Protein AF-A0A5S4TD28-F1 (afdb_monomer)

Structure (mmCIF, N/CA/C/O backbone):
data_AF-A0A5S4TD28-F1
#
_entry.id   AF-A0A5S4TD28-F1
#
loop_
_atom_site.group_PDB
_atom_site.id
_atom_site.type_symbol
_atom_site.label_atom_id
_atom_site.label_alt_id
_atom_site.label_comp_id
_atom_site.label_asym_id
_atom_site.label_entity_id
_atom_site.label_seq_id
_atom_site.pdbx_PDB_ins_code
_atom_site.Cartn_x
_atom_site.Cartn_y
_atom_site.Cartn_z
_atom_site.occupancy
_atom_site.B_iso_or_equiv
_atom_site.auth_seq_id
_atom_site.auth_comp_id
_atom_site.auth_asym_id
_atom_site.auth_atom_id
_atom_site.pdbx_PDB_model_num
ATOM 1 N N . MET A 1 1 ? 33.264 12.598 -30.363 1.00 54.16 1 MET A N 1
ATOM 2 C CA . MET A 1 1 ? 32.313 12.198 -29.307 1.00 54.16 1 MET A CA 1
ATOM 3 C C . MET A 1 1 ? 31.759 10.844 -29.721 1.00 54.16 1 MET A C 1
ATOM 5 O O . MET A 1 1 ? 31.075 10.784 -30.733 1.00 54.16 1 MET A O 1
ATOM 9 N N . GLY A 1 2 ? 32.202 9.755 -29.090 1.00 73.75 2 GLY A N 1
ATOM 10 C CA . GLY A 1 2 ? 31.772 8.407 -29.477 1.00 73.75 2 GLY A CA 1
ATOM 11 C C . GLY A 1 2 ? 30.331 8.178 -29.034 1.00 73.75 2 GLY A C 1
ATOM 12 O O . GLY A 1 2 ? 30.025 8.376 -27.862 1.00 73.75 2 GLY A O 1
ATOM 13 N N . TYR A 1 3 ? 29.453 7.823 -29.968 1.00 81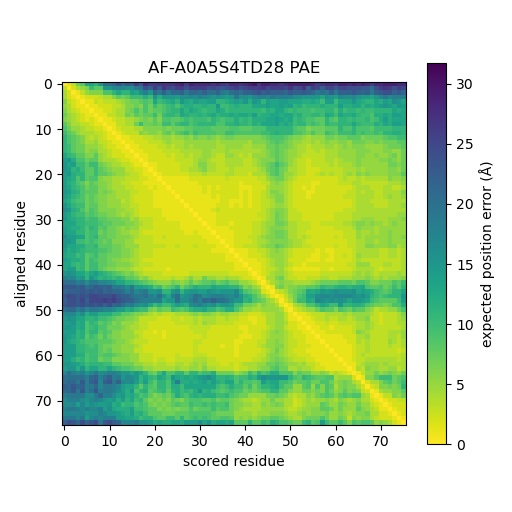.44 3 TYR A N 1
ATOM 14 C CA . TYR A 1 3 ? 28.078 7.445 -29.656 1.00 81.44 3 TYR A CA 1
ATOM 15 C C . TYR A 1 3 ? 28.061 6.097 -28.924 1.00 81.44 3 TYR A C 1
ATOM 17 O O . TYR A 1 3 ? 28.846 5.205 -29.248 1.00 81.44 3 TYR A O 1
ATOM 25 N N . VAL A 1 4 ? 27.181 5.961 -27.932 1.00 88.31 4 VAL A N 1
ATOM 26 C CA . VAL A 1 4 ? 26.964 4.699 -27.212 1.00 88.31 4 VAL A CA 1
ATOM 27 C C . VAL A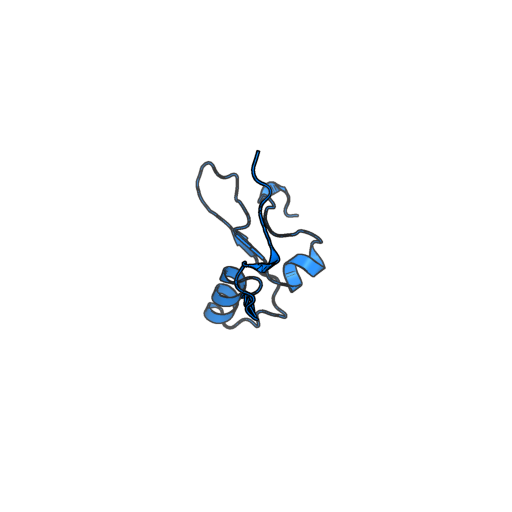 1 4 ? 26.232 3.723 -28.135 1.00 88.31 4 VAL A C 1
ATOM 29 O O . VAL A 1 4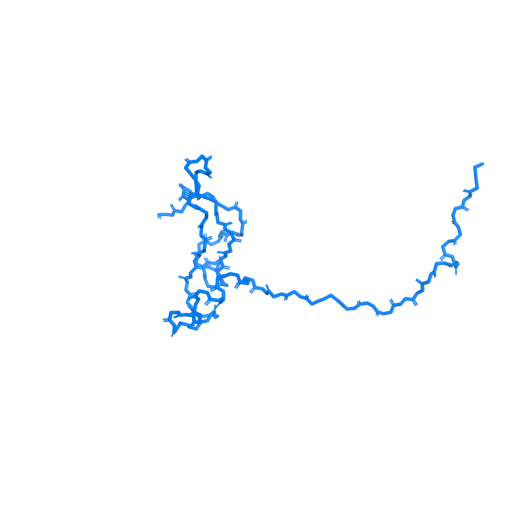 ? 25.200 4.062 -28.712 1.00 88.31 4 VAL A O 1
ATOM 32 N N . ASP A 1 5 ? 26.779 2.518 -28.287 1.00 89.31 5 ASP A N 1
ATOM 33 C CA . ASP A 1 5 ? 26.202 1.442 -29.093 1.00 89.31 5 ASP A CA 1
ATOM 34 C C . ASP A 1 5 ? 25.337 0.524 -28.218 1.00 89.31 5 ASP A C 1
ATOM 36 O O . ASP A 1 5 ? 25.821 -0.438 -27.618 1.00 89.31 5 ASP A O 1
ATOM 40 N N . TYR A 1 6 ? 24.040 0.828 -28.169 1.00 88.50 6 TYR A N 1
ATOM 41 C CA . TYR A 1 6 ? 23.036 0.088 -27.400 1.00 88.50 6 TYR A CA 1
ATOM 42 C C . TYR A 1 6 ? 22.826 -1.363 -27.875 1.00 88.50 6 TYR A C 1
ATOM 44 O O . TYR A 1 6 ? 22.195 -2.147 -27.169 1.00 88.50 6 TYR A O 1
ATOM 52 N N . SER A 1 7 ? 23.356 -1.770 -29.040 1.00 90.44 7 SER A N 1
ATOM 53 C CA . SER A 1 7 ? 23.268 -3.170 -29.494 1.00 90.44 7 SER A CA 1
ATOM 54 C C . SER A 1 7 ? 24.120 -4.128 -28.657 1.00 90.44 7 SER A C 1
ATOM 56 O O . SER A 1 7 ? 23.871 -5.333 -28.646 1.00 90.44 7 SER A O 1
ATOM 58 N N . LYS A 1 8 ? 25.112 -3.588 -27.940 1.00 89.88 8 LYS A N 1
ATOM 59 C CA . LYS A 1 8 ? 26.034 -4.339 -27.082 1.00 89.88 8 LYS A CA 1
ATOM 60 C C . LYS A 1 8 ? 25.574 -4.418 -25.631 1.00 89.88 8 LYS A C 1
ATOM 62 O O . LYS A 1 8 ? 26.228 -5.083 -24.830 1.00 89.88 8 LYS A O 1
ATOM 67 N N . GLU A 1 9 ? 24.492 -3.731 -25.277 1.00 92.06 9 GLU A N 1
ATOM 68 C CA . GLU A 1 9 ? 23.965 -3.792 -23.921 1.00 92.06 9 GLU A CA 1
ATOM 69 C C . GLU A 1 9 ? 23.302 -5.153 -23.656 1.00 92.06 9 GLU A C 1
ATOM 71 O O . GLU A 1 9 ? 22.578 -5.679 -24.510 1.00 92.06 9 GLU A O 1
ATOM 76 N N . PRO A 1 10 ? 23.540 -5.752 -22.478 1.00 91.31 10 PRO A N 1
ATOM 77 C CA . PRO A 1 10 ? 22.943 -7.027 -22.116 1.00 91.31 10 PRO A CA 1
ATOM 78 C C . PRO A 1 10 ? 21.419 -6.906 -22.031 1.00 91.31 10 PRO A C 1
ATOM 80 O O . PRO A 1 10 ? 20.882 -6.016 -21.372 1.00 91.31 10 PRO A O 1
ATOM 83 N N . ARG A 1 11 ? 20.719 -7.837 -22.685 1.00 91.25 11 ARG A N 1
ATOM 84 C CA . ARG A 1 11 ? 19.257 -7.944 -22.641 1.00 91.25 11 ARG A CA 1
ATOM 85 C C . ARG A 1 11 ? 18.879 -9.068 -21.690 1.00 91.25 11 ARG A C 1
ATOM 87 O O . ARG A 1 11 ? 19.284 -10.208 -21.903 1.00 91.25 11 ARG A O 1
ATOM 94 N N . SER A 1 12 ? 18.084 -8.733 -20.684 1.00 92.69 12 SER A N 1
ATOM 95 C CA . SER A 1 12 ? 17.589 -9.680 -19.689 1.00 92.69 12 SER A CA 1
ATOM 96 C C . SER A 1 12 ? 16.107 -9.443 -19.447 1.00 92.69 12 SER A C 1
ATOM 98 O O . SER A 1 12 ? 15.665 -8.294 -19.396 1.00 92.69 12 SER A O 1
ATOM 100 N N . ASP A 1 13 ? 15.361 -10.523 -19.237 1.00 94.69 13 ASP A N 1
ATOM 101 C CA . ASP A 1 13 ? 14.001 -10.444 -18.715 1.00 94.69 13 ASP A CA 1
ATOM 102 C C . ASP A 1 13 ? 14.078 -10.191 -17.207 1.00 94.69 13 ASP A C 1
ATOM 104 O O . ASP A 1 13 ? 14.566 -11.025 -16.442 1.00 94.69 13 ASP A O 1
ATOM 108 N N . ILE A 1 14 ? 13.644 -9.007 -16.778 1.00 93.94 14 ILE A N 1
ATOM 109 C CA . ILE A 1 14 ? 13.719 -8.578 -15.379 1.00 93.94 14 ILE A CA 1
ATOM 110 C C . ILE A 1 14 ? 12.301 -8.383 -14.852 1.00 93.94 14 ILE A C 1
ATOM 112 O O . ILE A 1 14 ? 11.535 -7.576 -15.379 1.00 93.94 14 ILE A O 1
ATOM 116 N N . ALA A 1 15 ? 11.966 -9.104 -13.783 1.00 95.25 15 ALA A N 1
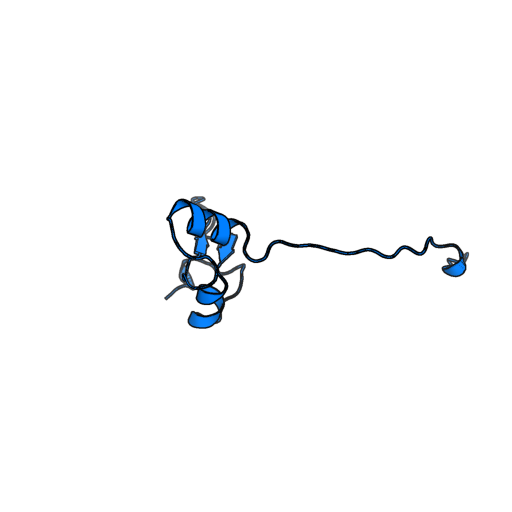ATOM 117 C CA . ALA A 1 15 ? 10.720 -8.930 -13.052 1.00 95.25 15 ALA A CA 1
ATOM 118 C C . ALA A 1 15 ? 10.965 -8.139 -11.761 1.00 95.25 15 ALA A C 1
ATOM 120 O O . ALA A 1 15 ? 11.856 -8.469 -10.979 1.00 95.25 15 ALA A O 1
ATOM 121 N N . PHE A 1 16 ? 10.135 -7.125 -11.519 1.00 94.25 16 PHE A N 1
ATOM 122 C CA . PHE A 1 16 ? 10.124 -6.364 -10.271 1.00 94.25 16 PHE A CA 1
ATOM 123 C C . PHE A 1 16 ? 8.916 -6.777 -9.436 1.00 94.25 16 PHE A C 1
ATOM 125 O O . PHE A 1 16 ? 7.779 -6.707 -9.905 1.00 94.25 16 PHE A O 1
ATOM 132 N N . VAL A 1 17 ? 9.165 -7.193 -8.196 1.00 93.94 17 VAL A N 1
ATOM 133 C CA . VAL A 1 17 ? 8.124 -7.580 -7.240 1.00 93.94 17 VAL A CA 1
ATOM 134 C C . VAL A 1 17 ? 8.189 -6.633 -6.052 1.00 93.94 17 VAL A C 1
ATOM 136 O O . VAL A 1 17 ? 9.235 -6.499 -5.424 1.00 93.94 17 VAL A O 1
ATOM 139 N N . ASP A 1 18 ? 7.063 -5.992 -5.748 1.00 90.75 18 ASP A N 1
ATOM 140 C CA . ASP A 1 18 ? 6.913 -5.091 -4.607 1.00 90.75 18 ASP A CA 1
ATOM 141 C C . ASP A 1 18 ? 5.707 -5.492 -3.750 1.00 90.75 18 ASP A C 1
ATOM 143 O O . ASP A 1 18 ? 4.659 -5.910 -4.257 1.00 90.75 18 ASP A O 1
ATOM 147 N N . MET A 1 19 ? 5.854 -5.347 -2.433 1.00 88.88 19 MET A N 1
ATOM 148 C CA . MET A 1 19 ? 4.786 -5.600 -1.475 1.00 88.88 19 MET A CA 1
ATOM 149 C C . MET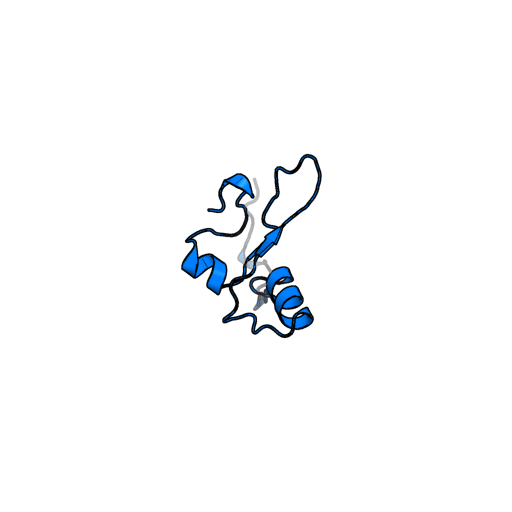 A 1 19 ? 3.972 -4.331 -1.252 1.00 88.88 19 MET A C 1
ATOM 151 O O . MET A 1 19 ? 4.379 -3.397 -0.557 1.00 88.88 19 MET A O 1
ATOM 155 N N . LYS A 1 20 ? 2.751 -4.326 -1.785 1.00 86.00 20 LYS A N 1
ATOM 156 C CA . LYS A 1 20 ? 1.852 -3.182 -1.658 1.00 86.00 20 LYS A CA 1
ATOM 157 C C . LYS A 1 20 ? 1.508 -2.910 -0.194 1.00 86.00 20 LYS A C 1
ATOM 159 O O . LYS A 1 20 ? 0.945 -3.756 0.492 1.00 86.00 20 LYS A O 1
ATOM 164 N N . SER A 1 21 ? 1.765 -1.679 0.251 1.00 88.81 21 SER A N 1
ATOM 165 C CA . SER A 1 21 ? 1.398 -1.214 1.596 1.00 88.81 21 SER A CA 1
ATOM 166 C C . SER A 1 21 ? 2.011 -2.072 2.716 1.00 88.81 21 SER A C 1
ATOM 168 O O . SER A 1 21 ? 1.315 -2.458 3.654 1.00 88.81 21 SER A O 1
ATOM 170 N N . PHE A 1 22 ? 3.314 -2.351 2.614 1.00 92.31 22 PHE A N 1
ATOM 171 C CA . PHE A 1 22 ? 4.062 -3.264 3.484 1.00 92.31 22 PHE A CA 1
ATOM 172 C C . PHE A 1 22 ? 3.798 -3.081 4.990 1.00 92.31 22 PHE A C 1
ATOM 174 O O . PHE A 1 22 ? 3.181 -3.951 5.601 1.00 92.31 22 PHE A O 1
ATOM 181 N N . TYR A 1 23 ? 4.164 -1.938 5.586 1.00 92.88 23 TYR A N 1
ATOM 182 C CA . TYR A 1 23 ? 3.984 -1.730 7.033 1.00 92.88 23 TYR A CA 1
ATOM 183 C C . TYR A 1 23 ? 2.522 -1.806 7.481 1.00 92.88 23 TYR A C 1
ATOM 185 O O . TYR A 1 23 ? 2.228 -2.358 8.534 1.00 92.88 23 TYR A O 1
ATOM 193 N N . ALA A 1 24 ? 1.591 -1.306 6.663 1.00 93.88 24 ALA A N 1
ATOM 194 C CA . ALA A 1 24 ? 0.168 -1.395 6.979 1.00 93.88 24 ALA A CA 1
ATOM 195 C C . ALA A 1 24 ? -0.340 -2.846 6.947 1.00 93.88 24 ALA A C 1
ATOM 197 O O . ALA A 1 24 ? -1.246 -3.191 7.695 1.00 93.88 24 ALA A O 1
ATOM 198 N N . SER A 1 25 ? 0.242 -3.698 6.100 1.00 94.00 25 SER A N 1
ATOM 199 C CA . SER A 1 25 ? -0.124 -5.114 6.025 1.00 94.00 25 SER A CA 1
ATOM 200 C C . SER A 1 25 ? 0.372 -5.889 7.244 1.00 94.00 25 SER A C 1
ATOM 202 O O . SER A 1 25 ? -0.393 -6.673 7.797 1.00 94.00 25 SER A O 1
ATOM 204 N N . ILE A 1 26 ? 1.602 -5.623 7.699 1.00 95.19 26 ILE A N 1
ATOM 205 C CA . ILE A 1 26 ? 2.152 -6.217 8.928 1.00 95.19 26 ILE A CA 1
ATOM 206 C C . ILE A 1 26 ? 1.318 -5.815 10.146 1.00 95.19 26 ILE A C 1
ATOM 208 O O . ILE A 1 26 ? 0.846 -6.686 10.867 1.00 95.19 26 ILE A O 1
ATOM 212 N N . GLU A 1 27 ? 1.036 -4.521 10.312 1.00 95.62 27 GLU A N 1
ATOM 213 C CA . GLU A 1 27 ? 0.204 -4.017 11.414 1.00 95.62 27 GLU A CA 1
ATOM 214 C C . GLU A 1 27 ? -1.214 -4.596 11.400 1.00 95.62 27 GLU A C 1
ATOM 216 O O . GLU A 1 27 ? -1.778 -4.890 12.452 1.00 95.62 27 GLU A O 1
ATOM 221 N N . CYS A 1 28 ? -1.807 -4.793 10.218 1.00 95.81 28 CYS A N 1
ATOM 222 C CA . CYS A 1 28 ? -3.084 -5.491 10.115 1.00 95.81 28 CYS A CA 1
ATOM 223 C C . CYS A 1 28 ? -2.967 -6.933 10.628 1.00 95.81 28 CYS A C 1
ATOM 225 O O . CYS A 1 28 ? -3.770 -7.331 11.467 1.00 95.81 28 CYS A O 1
ATOM 227 N N . LEU A 1 29 ? -1.964 -7.696 10.182 1.00 95.00 29 LEU A N 1
ATOM 228 C CA . LEU A 1 29 ? -1.781 -9.085 10.612 1.00 95.00 29 LEU A CA 1
ATOM 229 C C . LEU A 1 29 ? -1.513 -9.206 12.117 1.00 95.00 29 LEU A C 1
ATOM 231 O O . LEU A 1 29 ? -2.158 -10.023 12.770 1.00 95.00 29 LEU A O 1
ATOM 235 N N . GLU A 1 30 ? -0.624 -8.382 12.677 1.00 96.56 30 GLU A N 1
ATOM 236 C CA . GLU A 1 30 ? -0.321 -8.388 14.117 1.00 96.56 30 GLU A CA 1
ATOM 237 C C . GLU A 1 30 ? -1.559 -8.097 14.977 1.00 96.56 30 GLU A C 1
ATOM 239 O O . GLU A 1 30 ? -1.683 -8.599 16.092 1.00 96.56 30 GLU A O 1
ATOM 244 N N . ARG A 1 31 ? -2.516 -7.331 14.440 1.00 96.31 31 ARG A N 1
ATOM 245 C CA . ARG A 1 31 ? -3.788 -6.992 15.097 1.00 96.31 31 ARG A CA 1
ATOM 246 C C . ARG A 1 31 ? -4.923 -7.976 14.785 1.00 96.31 31 ARG A C 1
ATOM 248 O O . ARG A 1 31 ? -6.050 -7.739 15.214 1.00 96.31 31 ARG A O 1
ATOM 255 N N . GLY A 1 32 ? -4.667 -9.045 14.026 1.00 96.31 32 GLY A N 1
ATOM 256 C CA . GLY A 1 32 ? -5.693 -10.004 13.594 1.00 96.31 32 GLY A CA 1
ATOM 257 C C . GLY A 1 32 ? -6.696 -9.433 12.581 1.00 96.31 32 GLY A C 1
ATOM 258 O O . GLY A 1 32 ? -7.833 -9.890 12.494 1.00 96.31 32 GLY A O 1
ATOM 259 N N . LEU A 1 33 ? -6.295 -8.407 11.832 1.00 96.06 33 LEU A N 1
ATOM 260 C CA . LEU A 1 33 ? -7.110 -7.674 10.867 1.00 96.06 33 LEU A CA 1
ATOM 261 C C . LEU A 1 33 ? -6.763 -8.077 9.428 1.00 96.06 33 LEU A C 1
ATOM 263 O O . LEU A 1 33 ? -5.613 -8.360 9.093 1.00 96.06 33 LEU A O 1
ATOM 267 N N . HIS A 1 34 ? -7.758 -8.057 8.537 1.00 93.75 34 HIS A N 1
ATOM 268 C CA . HIS A 1 34 ? -7.549 -8.426 7.139 1.00 93.75 34 HIS A CA 1
ATOM 269 C C . HIS A 1 34 ? -6.983 -7.242 6.326 1.00 93.75 34 HIS A C 1
ATOM 271 O O . HIS A 1 34 ? -7.690 -6.249 6.118 1.00 93.75 34 HIS A O 1
ATOM 277 N N . PRO A 1 35 ? -5.761 -7.333 5.768 1.00 90.50 35 PRO A N 1
ATOM 278 C CA . PRO A 1 35 ? -5.044 -6.187 5.194 1.00 90.50 35 PRO A CA 1
ATOM 279 C C . PRO A 1 35 ? -5.730 -5.546 3.976 1.00 90.50 35 PRO A C 1
ATOM 281 O O . PRO A 1 35 ? -5.518 -4.365 3.700 1.00 90.50 35 PRO A O 1
ATOM 284 N N . LEU A 1 36 ? -6.577 -6.292 3.255 1.00 91.25 36 LEU A N 1
ATOM 285 C CA . LEU A 1 36 ? -7.332 -5.771 2.105 1.00 91.25 36 LEU A CA 1
ATOM 286 C C . LEU A 1 36 ? -8.678 -5.131 2.467 1.00 91.25 36 LEU A C 1
ATOM 288 O O . LEU A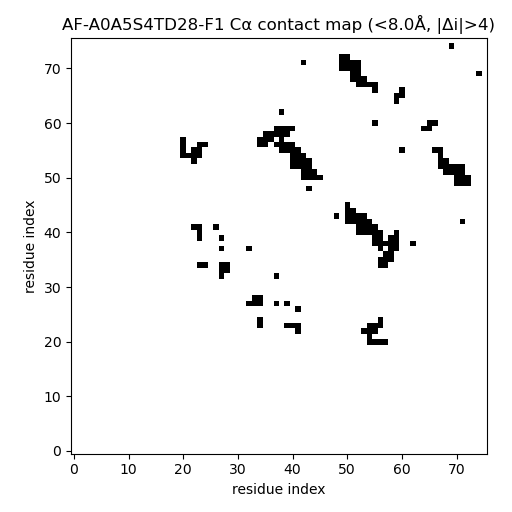 1 36 ? -9.263 -4.467 1.616 1.00 91.25 36 LEU A O 1
ATOM 292 N N . HIS A 1 37 ? -9.187 -5.340 3.683 1.00 92.81 37 HIS A N 1
ATOM 293 C CA . HIS A 1 37 ? -10.523 -4.879 4.094 1.00 92.81 37 HIS A CA 1
ATOM 294 C C . HIS A 1 37 ? -10.466 -3.847 5.220 1.00 92.81 37 HIS A C 1
ATOM 296 O O . HIS A 1 37 ? -11.345 -2.994 5.333 1.00 92.81 37 HIS A O 1
ATOM 302 N N . THR A 1 38 ? -9.405 -3.876 6.016 1.00 94.50 38 THR A N 1
ATOM 303 C CA . THR A 1 38 ? -9.207 -2.950 7.121 1.00 94.50 38 THR A CA 1
ATOM 304 C C . THR A 1 38 ? -8.643 -1.623 6.628 1.00 94.50 38 THR A C 1
ATOM 306 O O . THR A 1 38 ? -7.648 -1.581 5.907 1.00 94.50 38 THR A O 1
ATOM 309 N N . SER A 1 39 ? -9.267 -0.524 7.056 1.00 92.94 39 SER A N 1
ATOM 310 C CA . SER A 1 39 ? -8.741 0.828 6.873 1.00 92.94 39 SER A CA 1
ATOM 311 C C . SER A 1 39 ? -7.744 1.157 7.987 1.00 92.94 39 SER A C 1
ATOM 313 O O . SER A 1 39 ? -8.132 1.521 9.092 1.00 92.94 39 SER A O 1
ATOM 315 N N . LEU A 1 40 ? -6.456 1.007 7.687 1.00 92.50 40 LEU A N 1
ATOM 316 C CA . LEU A 1 40 ? -5.334 1.291 8.586 1.00 92.50 40 LEU A CA 1
ATOM 317 C C . LEU A 1 40 ? -4.271 2.154 7.891 1.00 92.50 40 LEU A C 1
ATOM 319 O O . LEU A 1 40 ? -4.031 2.003 6.687 1.00 92.50 40 LEU A O 1
ATOM 323 N N . CYS A 1 41 ? -3.613 3.033 8.650 1.00 91.06 41 CYS A N 1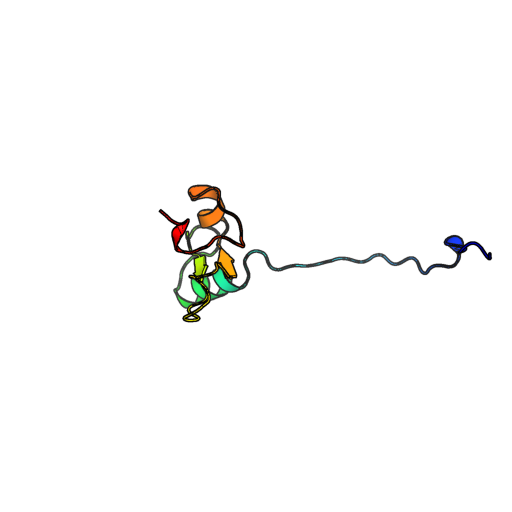
ATOM 324 C CA . CYS A 1 41 ? -2.404 3.738 8.231 1.00 91.06 41 CYS A CA 1
ATOM 325 C C . CYS A 1 41 ? -1.340 3.705 9.337 1.00 91.06 41 CYS A C 1
ATOM 327 O O . CYS A 1 41 ? -1.661 3.664 10.522 1.00 91.06 41 CYS A O 1
ATOM 329 N N . VAL A 1 42 ? -0.077 3.704 8.925 1.00 90.81 42 VAL A N 1
ATOM 330 C CA . VAL A 1 42 ? 1.107 3.713 9.783 1.00 90.81 42 VAL A CA 1
ATOM 331 C C . VAL A 1 42 ? 1.738 5.090 9.678 1.00 90.81 42 VAL A C 1
ATOM 333 O O . VAL A 1 42 ? 2.012 5.557 8.570 1.00 90.81 42 VAL A O 1
ATOM 336 N N . MET A 1 43 ? 1.969 5.740 10.816 1.00 89.12 43 MET A N 1
ATOM 337 C CA . MET A 1 43 ? 2.484 7.108 10.888 1.00 89.12 43 MET A CA 1
ATOM 338 C C . MET A 1 43 ? 3.787 7.184 11.681 1.00 89.12 43 MET A C 1
ATOM 340 O O . MET A 1 43 ? 3.963 6.490 12.681 1.00 89.12 43 MET A O 1
ATOM 344 N N . SER A 1 44 ? 4.684 8.071 11.252 1.00 87.00 44 SER A N 1
ATOM 345 C CA . SER A 1 44 ? 5.860 8.451 12.032 1.00 87.00 44 SER A CA 1
ATOM 346 C C . SER A 1 44 ? 5.451 9.304 13.230 1.00 87.00 44 SER A C 1
ATOM 348 O O . SER A 1 44 ? 4.612 10.195 13.106 1.00 87.00 44 SER A O 1
ATOM 350 N N . ARG A 1 45 ? 6.069 9.044 14.384 1.00 76.56 45 ARG A N 1
ATOM 351 C CA . ARG A 1 45 ? 5.836 9.770 15.642 1.00 76.56 45 ARG A CA 1
ATOM 352 C C . ARG A 1 45 ? 6.969 10.726 16.014 1.00 76.56 45 ARG A C 1
ATOM 354 O O . ARG A 1 45 ? 7.000 11.191 17.142 1.00 76.56 45 ARG A O 1
ATOM 361 N N . ALA A 1 46 ? 7.911 10.998 15.111 1.00 77.12 46 ALA A N 1
ATOM 362 C CA . ALA A 1 46 ? 9.026 11.886 15.431 1.00 77.12 46 ALA A CA 1
ATOM 363 C C . ALA A 1 46 ? 8.518 13.305 15.736 1.00 77.12 46 ALA A C 1
ATOM 365 O O . ALA A 1 46 ? 7.750 13.857 14.940 1.00 77.12 46 ALA A O 1
ATOM 366 N N . ASP A 1 47 ? 8.993 13.889 16.840 1.00 68.75 47 ASP A N 1
ATOM 367 C CA . ASP A 1 47 ? 8.510 15.158 17.412 1.00 68.75 47 ASP A CA 1
ATOM 368 C C . ASP A 1 47 ? 8.534 16.330 16.411 1.00 68.75 47 ASP A C 1
ATOM 370 O O . ASP A 1 47 ? 7.681 17.212 16.452 1.00 68.75 47 ASP A O 1
ATOM 374 N N . ASN A 1 48 ? 9.442 16.288 15.428 1.00 65.88 48 ASN A N 1
ATOM 375 C CA . ASN A 1 48 ? 9.606 17.318 14.393 1.00 65.88 48 ASN A CA 1
ATOM 376 C C . ASN A 1 48 ? 8.997 16.950 13.024 1.00 65.88 48 ASN A C 1
ATOM 378 O O . ASN A 1 48 ? 9.216 17.649 12.037 1.00 65.88 48 ASN A O 1
ATOM 382 N N . SER A 1 49 ? 8.279 15.829 12.908 1.00 63.00 49 SER A N 1
ATOM 383 C CA . SER A 1 49 ? 7.841 15.293 11.606 1.00 63.00 49 SER A CA 1
ATOM 384 C C . SER A 1 49 ? 6.410 15.657 11.203 1.00 63.00 49 SER A C 1
ATOM 386 O O . SER A 1 49 ? 5.972 15.256 10.122 1.00 63.00 49 SER A O 1
ATOM 388 N N . ALA A 1 50 ? 5.673 16.393 12.043 1.00 69.25 50 ALA A N 1
ATOM 389 C CA . ALA A 1 50 ? 4.250 16.704 11.844 1.00 69.25 50 ALA A CA 1
ATOM 390 C C . ALA A 1 50 ? 3.383 15.467 11.498 1.00 69.25 50 ALA A C 1
ATOM 392 O O . ALA A 1 50 ? 2.346 15.596 10.849 1.00 69.25 50 ALA A O 1
ATOM 393 N N . GLY A 1 51 ? 3.838 14.269 11.900 1.00 78.25 51 GLY A N 1
ATOM 394 C CA . GLY A 1 51 ? 3.233 12.977 11.588 1.00 78.25 51 GLY A CA 1
ATOM 395 C C . GLY A 1 51 ? 3.196 12.685 10.088 1.00 78.25 51 GLY A C 1
ATOM 396 O O . GLY A 1 51 ? 2.274 13.095 9.396 1.00 78.25 51 GLY A O 1
ATOM 397 N N . LEU A 1 52 ? 4.185 11.967 9.555 1.00 86.12 52 LEU A N 1
ATOM 398 C CA . LEU A 1 52 ? 4.167 11.524 8.154 1.00 86.12 52 LEU A CA 1
ATOM 399 C C . LEU A 1 52 ? 3.557 10.123 8.039 1.00 86.12 52 LEU A C 1
ATOM 401 O O . LEU A 1 52 ? 4.00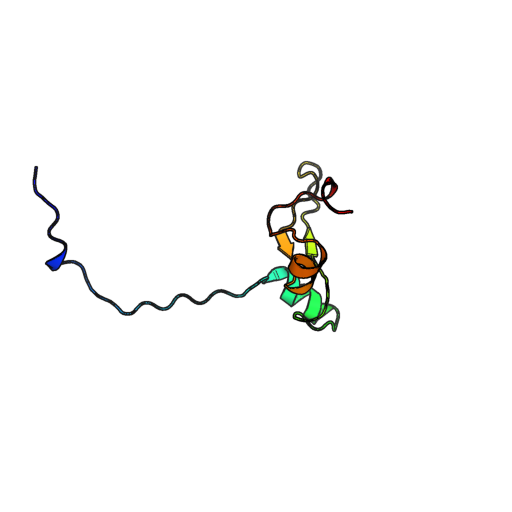2 9.216 8.743 1.00 86.12 52 LEU A O 1
ATOM 405 N N . ILE A 1 53 ? 2.612 9.913 7.117 1.00 87.56 53 ILE A N 1
ATOM 406 C CA . ILE A 1 53 ? 2.147 8.560 6.773 1.00 87.56 53 ILE A CA 1
ATOM 407 C C . ILE A 1 53 ? 3.270 7.789 6.065 1.00 87.56 53 ILE A C 1
ATOM 409 O O . ILE A 1 53 ? 3.664 8.132 4.949 1.00 87.56 53 ILE A O 1
ATOM 413 N N . LEU A 1 54 ? 3.733 6.714 6.707 1.00 88.81 54 LEU A N 1
ATOM 414 C CA . LEU A 1 54 ? 4.749 5.783 6.210 1.00 88.81 54 LEU A CA 1
ATOM 415 C C . LEU A 1 54 ? 4.142 4.735 5.269 1.00 88.81 54 LEU A C 1
ATOM 417 O O . LEU A 1 54 ? 4.730 4.386 4.250 1.00 88.81 54 LEU A O 1
ATOM 421 N N . ALA A 1 55 ? 2.943 4.247 5.592 1.00 91.25 55 ALA A N 1
ATOM 422 C CA . ALA A 1 55 ? 2.183 3.332 4.748 1.00 91.25 55 ALA A CA 1
ATOM 423 C C . ALA A 1 55 ? 0.687 3.441 5.041 1.00 91.25 55 ALA A C 1
ATOM 425 O O . ALA A 1 55 ? 0.286 3.641 6.183 1.00 91.25 55 ALA A O 1
ATOM 426 N N . SER A 1 56 ? -0.158 3.239 4.035 1.00 91.62 56 SER A N 1
ATOM 427 C CA . SER A 1 56 ? -1.605 3.119 4.226 1.00 91.62 56 SER A CA 1
ATOM 428 C C . SER A 1 56 ? -2.174 1.913 3.488 1.00 91.62 56 SER A C 1
ATOM 430 O O . SER A 1 56 ? -1.748 1.581 2.378 1.00 91.62 56 SER A O 1
ATOM 432 N N . SER A 1 57 ? -3.123 1.230 4.123 1.00 92.56 57 SER A N 1
ATOM 433 C CA . SER A 1 57 ? -3.849 0.084 3.562 1.00 92.56 57 SER A CA 1
ATOM 434 C C . SER A 1 57 ? -4.627 0.468 2.289 1.00 92.56 57 SER A C 1
ATOM 436 O O . SER A 1 57 ? -4.983 1.638 2.104 1.00 92.56 57 SER A O 1
ATOM 438 N N . PRO A 1 58 ? -4.939 -0.492 1.398 1.00 91.12 58 PRO A N 1
ATOM 439 C CA . PRO A 1 58 ? -5.747 -0.229 0.205 1.00 91.12 58 PRO A CA 1
ATOM 440 C C . PRO A 1 58 ? -7.106 0.410 0.520 1.00 91.12 58 PRO A C 1
ATOM 442 O O . PRO A 1 58 ? -7.534 1.322 -0.187 1.00 91.12 58 PRO A O 1
ATOM 445 N N . MET A 1 59 ? -7.761 -0.027 1.600 1.00 91.81 59 MET A N 1
ATOM 446 C CA . MET A 1 59 ? -9.051 0.524 2.020 1.00 91.81 59 MET A CA 1
ATOM 447 C C . MET A 1 59 ? -8.939 1.950 2.537 1.00 91.81 59 MET A C 1
ATOM 449 O O . MET A 1 59 ? -9.770 2.777 2.177 1.00 91.81 59 MET A O 1
ATOM 453 N N . PHE A 1 60 ? -7.882 2.274 3.283 1.00 90.44 60 PHE A N 1
ATOM 454 C CA . PHE A 1 60 ? -7.627 3.648 3.712 1.00 90.44 60 PHE A CA 1
ATOM 455 C C . PHE A 1 60 ? -7.500 4.594 2.509 1.00 90.44 60 PHE A C 1
ATOM 457 O O . PHE A 1 60 ? -8.166 5.625 2.445 1.00 90.44 60 PHE A O 1
ATOM 464 N N . LYS A 1 61 ? -6.717 4.205 1.495 1.00 88.62 61 LYS A N 1
ATOM 465 C CA . LYS A 1 61 ? -6.565 4.990 0.257 1.00 88.62 61 LYS A CA 1
ATOM 466 C C . LYS A 1 61 ? -7.894 5.175 -0.478 1.00 88.62 61 LYS A C 1
ATOM 468 O O . LYS A 1 61 ? -8.158 6.256 -0.993 1.00 88.62 61 LYS A O 1
ATOM 473 N N . LYS A 1 62 ? -8.734 4.133 -0.510 1.00 88.75 62 LYS A N 1
ATOM 474 C CA . LYS A 1 62 ? -10.053 4.162 -1.159 1.00 88.75 62 LYS A CA 1
ATOM 475 C C . LYS A 1 62 ? -11.037 5.093 -0.446 1.00 88.75 62 LYS A C 1
ATOM 477 O O . LYS A 1 62 ? -11.765 5.810 -1.118 1.00 88.75 62 LYS A O 1
ATOM 482 N N . VAL A 1 63 ? -11.071 5.061 0.886 1.00 87.06 63 VAL A N 1
ATOM 483 C CA . VAL A 1 63 ? -12.018 5.846 1.695 1.00 87.06 63 VAL A CA 1
ATOM 484 C C . VAL A 1 63 ? -11.632 7.320 1.725 1.00 87.06 63 VAL A C 1
ATOM 486 O O . VAL A 1 63 ? -12.483 8.178 1.521 1.00 87.06 63 VAL A O 1
ATOM 489 N N . PHE A 1 64 ? -10.352 7.620 1.951 1.00 83.31 64 PHE A N 1
ATOM 490 C CA . PHE A 1 64 ? -9.905 8.998 2.156 1.00 83.31 64 PHE A CA 1
ATOM 491 C C . PHE A 1 64 ? -9.415 9.678 0.872 1.00 83.31 64 PHE A C 1
ATOM 493 O O . PHE A 1 64 ? -9.177 10.881 0.882 1.00 83.31 64 PHE A O 1
ATOM 500 N N . GLY A 1 65 ? -9.224 8.938 -0.226 1.00 78.88 65 GLY A N 1
ATOM 501 C CA . GLY A 1 65 ? -8.665 9.473 -1.475 1.00 78.88 65 GLY A CA 1
ATOM 502 C C . GLY A 1 65 ? -7.214 9.953 -1.344 1.00 78.88 65 GLY A C 1
ATOM 503 O O . GLY A 1 65 ? -6.700 10.622 -2.237 1.00 78.88 65 GLY A O 1
ATOM 504 N N . LYS A 1 66 ? -6.547 9.635 -0.227 1.00 69.12 66 LYS A N 1
ATOM 505 C CA . LYS A 1 66 ? -5.194 10.093 0.101 1.00 69.12 66 LYS A CA 1
ATOM 506 C C . LYS A 1 66 ? -4.182 8.968 -0.075 1.00 69.12 66 LYS A C 1
ATOM 508 O O . LYS A 1 66 ? -4.398 7.836 0.359 1.00 69.12 66 LYS A O 1
ATOM 513 N N . GLY A 1 67 ? -3.084 9.289 -0.756 1.00 66.75 67 GLY A N 1
ATOM 514 C CA . GLY A 1 67 ? -1.985 8.369 -1.029 1.00 66.75 67 GLY A CA 1
ATOM 515 C C . GLY A 1 67 ? -1.062 8.149 0.171 1.00 66.75 67 GLY A C 1
ATOM 516 O O . GLY A 1 67 ? -1.370 8.493 1.309 1.00 66.75 67 GLY A O 1
ATOM 517 N N . ASN A 1 68 ? 0.103 7.564 -0.101 1.00 64.19 68 ASN A N 1
ATOM 518 C CA . ASN A 1 68 ? 1.232 7.642 0.828 1.00 64.19 68 ASN A CA 1
ATOM 519 C C . ASN A 1 68 ? 1.819 9.074 0.741 1.00 64.19 68 ASN A C 1
ATOM 521 O O . ASN A 1 68 ? 1.680 9.696 -0.309 1.00 64.19 68 ASN A O 1
ATOM 525 N N . VAL A 1 69 ? 2.495 9.581 1.784 1.00 67.56 69 VAL A N 1
ATOM 526 C CA . VAL A 1 69 ? 3.030 10.971 1.861 1.00 67.56 69 VAL A CA 1
ATOM 527 C C . VAL A 1 69 ? 1.967 12.048 2.145 1.00 67.56 69 VAL A C 1
ATOM 529 O O . VAL A 1 69 ? 1.919 13.102 1.523 1.00 67.56 69 VAL A O 1
ATOM 532 N N . VAL A 1 70 ? 1.105 11.787 3.124 1.00 73.44 70 VAL A N 1
ATOM 533 C CA . VAL A 1 70 ? 0.160 12.771 3.678 1.00 73.44 70 VAL A CA 1
ATOM 534 C C . VAL A 1 70 ? 0.551 13.051 5.129 1.00 73.44 70 VAL A C 1
ATOM 536 O O . VAL A 1 70 ? 1.120 12.170 5.788 1.00 73.44 70 VAL A O 1
ATOM 539 N N . ARG A 1 71 ? 0.323 14.276 5.615 1.00 80.00 71 ARG A N 1
ATOM 540 C CA . ARG A 1 71 ? 0.628 14.644 7.002 1.00 80.00 71 ARG A CA 1
ATOM 541 C C . ARG A 1 71 ? -0.548 14.333 7.917 1.00 80.00 71 ARG A C 1
ATOM 543 O O . ARG A 1 71 ? -1.687 14.252 7.472 1.00 80.00 71 ARG A O 1
ATOM 550 N N . ALA A 1 72 ? -0.282 14.181 9.208 1.00 76.75 72 ALA A N 1
ATOM 551 C CA . ALA A 1 72 ? -1.316 13.862 10.185 1.00 76.75 72 ALA A CA 1
ATOM 552 C C . ALA A 1 72 ? -2.424 14.927 10.217 1.00 76.75 72 ALA A C 1
ATOM 554 O O . ALA A 1 72 ? -3.590 14.571 10.316 1.00 76.75 72 ALA A O 1
ATOM 555 N N . TYR A 1 73 ? -2.078 16.209 10.052 1.00 77.56 73 TYR A N 1
ATOM 556 C CA . TYR A 1 73 ? -3.053 17.308 10.017 1.00 77.56 73 TYR A CA 1
ATOM 557 C C . TYR A 1 73 ? -3.934 17.330 8.762 1.00 77.56 73 TYR A C 1
ATOM 559 O O . TYR A 1 73 ? -4.944 18.023 8.737 1.00 77.56 73 TYR A O 1
ATOM 567 N N . ASP A 1 74 ? -3.550 16.608 7.710 1.00 75.88 74 ASP A N 1
ATOM 568 C CA . ASP A 1 74 ? -4.379 16.475 6.518 1.00 75.88 74 ASP A CA 1
ATOM 569 C C . ASP A 1 74 ? -5.432 15.374 6.703 1.00 75.88 74 ASP A C 1
ATOM 571 O O . ASP A 1 74 ? -6.344 15.258 5.888 1.00 75.88 74 ASP A O 1
ATOM 575 N N . LEU A 1 75 ? -5.312 14.507 7.707 1.00 75.31 75 LEU A N 1
ATOM 576 C CA . LEU A 1 75 ? -6.337 13.503 7.976 1.00 75.31 75 LEU A CA 1
ATOM 577 C C . LEU A 1 75 ? -7.564 14.171 8.627 1.00 75.31 75 LEU A C 1
ATOM 579 O O . LEU A 1 75 ? -7.384 15.137 9.366 1.00 75.31 75 LEU A O 1
ATOM 583 N N . PRO A 1 76 ? -8.791 13.719 8.297 1.00 67.12 76 PRO A N 1
ATOM 584 C CA . PRO A 1 76 ? -10.012 14.253 8.899 1.00 67.12 76 PRO A CA 1
ATOM 585 C C . PRO A 1 76 ? -10.070 14.041 10.414 1.00 67.12 76 PRO A C 1
ATOM 587 O O . PRO A 1 76 ? -9.432 13.081 10.908 1.00 67.12 76 PRO A O 1
#

Sequence (76 aa):
MGYVDYSKEPRSDIAFVDMKSFYASIECLERGLHPLHTSLCVMSRADNSAGLILASSPMFKKVFGKGNVVRAYDLP

Organism: Streptococcus pyogenes (NCBI:txid1314)

InterPro domains:
  IPR043502 DNA/RNA polymerase superfamily [SSF56672] (4-73)

Solvent-accessible surface area (backbone atoms only — not comparable to full-atom values): 4790 Å² total; per-residue (Å²): 134,86,78,83,67,72,90,75,56,88,84,75,95,79,86,87,87,81,72,83,36,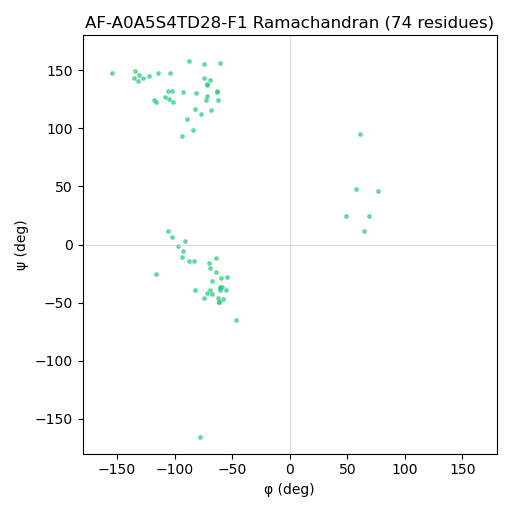51,66,20,38,51,54,22,52,81,68,76,39,55,42,76,72,39,70,40,71,35,66,45,80,53,92,87,52,66,27,38,36,74,20,42,12,64,32,31,31,66,74,69,72,46,72,70,79,43,45,53,84,73,52,133

Secondary structure (DSSP, 8-state):
-PPP-GGGSPP--------TTHHHHHHHHHTT--TTTS--EEE---TTTT-BEEEE-HHHHHHH---SS-BGGG--

Mean predicted aligned error: 7.16 Å

Radius of gyration: 19.27 Å; Cα contacts (8 Å, |Δi|>4): 97; chains: 1; bounding box: 44×28×47 Å

Foldseek 3Di:
DDDDDPVPDDDDDDDDDDDAQVVLCVVCVVVVHDLAPDWDWDWDPPPPQQIATPGTGPVVCVVLVDHHGDGPVVPD

pLDDT: mean 85.87, std 9.96, range [54.16, 96.56]